Protein AF-A0A354QAS0-F1 (afdb_monomer)

Solvent-accessible surface area (backbone atoms only — not comparable to full-atom values): 4270 Å² total; per-residue (Å²): 134,72,76,75,56,54,63,56,53,52,52,55,55,47,54,54,49,52,51,51,49,52,54,36,56,76,67,68,52,75,65,49,77,49,66,31,81,73,76,70,88,94,63,86,42,50,65,74,29,38,25,37,35,40,86,88,68,49,70,53,70,47,62,51,60,92,87,74,116

Foldseek 3Di:
DPPVVVVVVLVVLVVQQVVVVVVCVVVVFDKDKDFACDDDPDFPADGSFIWIQHPVRDTDTDGGDDVVD

Mean predicted aligned error: 7.07 Å

Nearest PDB structures (foldseek):
  3on5-assembly1_A  TM=7.058E-01  e=1.743E-01  Halalkalibacterium halodurans
  2we7-assembly1_A-3  TM=5.886E-01  e=2.609E-01  Mycolicibacterium smegmatis MC2 155
  2we8-assembly1_A-2  TM=5.197E-01  e=1.164E-01  Mycolicibacterium smegmatis MC2 155
  6th2-assembly2_D  TM=3.518E-01  e=8.187E-01  Mycolicibacterium smegmatis MC2 155
  6yvv-assembly1_B  TM=3.747E-01  e=4.113E+00  Saccharomyces cerevisiae S288C

Radius of gyration: 13.18 Å; Cα contacts (8 Å, |Δi|>4): 83; chains: 1; bounding box: 41×17×31 Å

Sequence (69 aa):
MFYFFAPFLITIMTEVFFRDYLKLSKKRVPFATAVVVKHDIPISGKSGDKAIILNDGSLLGWIGGGCTN

Secondary structure (DSSP, 8-state):
--TTHHHHHHHHHHHHHHHHHHHHHHTT---EEEE-----SS-S--TT-EEEEPTTS-EEEES-STT--

pLDDT: mean 81.52, std 16.54, range [39.84, 97.75]

Structure (mmCIF, N/CA/C/O backbone):
data_AF-A0A354QAS0-F1
#
_entry.id   AF-A0A354QAS0-F1
#
loop_
_atom_site.group_PDB
_atom_site.id
_atom_site.type_symbol
_atom_site.label_atom_id
_atom_site.label_alt_id
_atom_site.label_comp_id
_atom_site.label_asym_id
_atom_site.label_entity_id
_atom_site.label_seq_id
_atom_site.pdbx_PDB_ins_code
_atom_site.Cartn_x
_atom_site.Cartn_y
_atom_site.Cartn_z
_atom_site.occupancy
_atom_site.B_iso_or_equiv
_atom_site.auth_seq_id
_atom_site.auth_comp_id
_atom_site.auth_asym_id
_atom_site.auth_atom_id
_atom_site.pdbx_PDB_model_num
ATOM 1 N N . MET A 1 1 ? 27.408 1.374 -2.094 1.00 42.41 1 MET A N 1
ATOM 2 C CA . MET A 1 1 ? 26.776 2.132 -0.990 1.00 42.41 1 MET A CA 1
ATOM 3 C C . MET A 1 1 ? 25.236 2.191 -1.046 1.00 42.41 1 MET A C 1
ATOM 5 O O . MET A 1 1 ? 24.646 2.506 -0.029 1.00 42.41 1 MET A O 1
ATOM 9 N N . PHE A 1 2 ? 24.551 1.863 -2.159 1.00 44.97 2 PHE A N 1
ATOM 10 C CA . PHE A 1 2 ? 23.073 1.973 -2.254 1.00 44.97 2 PHE A CA 1
ATOM 11 C C . PHE A 1 2 ? 22.267 0.705 -1.898 1.00 44.97 2 PHE A C 1
ATOM 13 O O . PHE A 1 2 ? 21.070 0.795 -1.642 1.00 44.97 2 PHE A O 1
ATOM 20 N N . TYR A 1 3 ? 22.893 -0.476 -1.847 1.00 45.59 3 TYR A N 1
ATOM 21 C CA . TYR A 1 3 ? 22.174 -1.744 -1.632 1.00 45.59 3 TYR A CA 1
ATOM 22 C C . TYR A 1 3 ? 21.792 -2.030 -0.174 1.00 45.59 3 TYR A C 1
ATOM 24 O O . TYR A 1 3 ? 20.871 -2.801 0.068 1.00 45.59 3 TYR A O 1
ATOM 32 N N . PHE A 1 4 ? 22.448 -1.395 0.800 1.00 44.56 4 PHE A N 1
ATOM 33 C CA . PHE A 1 4 ? 22.179 -1.644 2.222 1.00 44.56 4 PHE A CA 1
ATOM 34 C C . PHE A 1 4 ? 20.965 -0.858 2.756 1.00 44.56 4 PHE A C 1
ATOM 36 O O . PHE A 1 4 ? 20.410 -1.203 3.793 1.00 44.56 4 PHE A O 1
ATOM 43 N N . PHE A 1 5 ? 20.513 0.177 2.035 1.00 53.12 5 PHE A N 1
ATOM 44 C CA . PHE A 1 5 ? 19.413 1.055 2.460 1.00 53.12 5 PHE A CA 1
ATOM 45 C C . PHE A 1 5 ? 18.026 0.541 2.032 1.00 53.12 5 PHE A C 1
ATOM 47 O O . PHE A 1 5 ? 17.034 0.745 2.727 1.00 53.12 5 PHE A O 1
ATOM 54 N N . ALA A 1 6 ? 17.957 -0.177 0.906 1.00 57.34 6 ALA A N 1
ATOM 55 C CA . ALA A 1 6 ? 16.722 -0.759 0.383 1.00 57.34 6 ALA A CA 1
ATOM 56 C C . ALA A 1 6 ? 16.039 -1.771 1.331 1.00 57.34 6 ALA A C 1
ATOM 58 O O . ALA A 1 6 ? 14.843 -1.609 1.567 1.00 57.34 6 ALA A O 1
ATOM 59 N N . PRO A 1 7 ? 16.732 -2.773 1.916 1.00 61.09 7 PRO A N 1
ATOM 60 C CA . PRO A 1 7 ? 16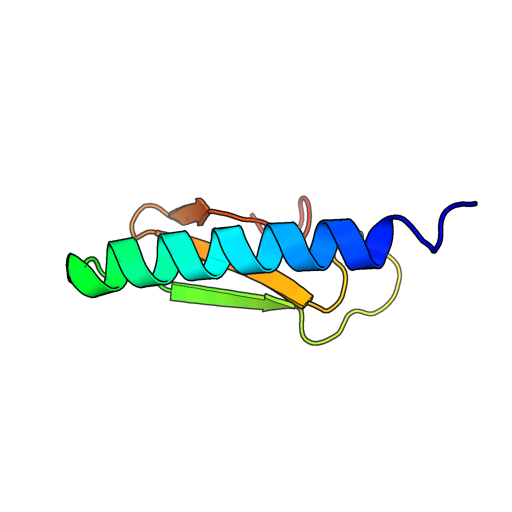.079 -3.737 2.806 1.00 61.09 7 PRO A CA 1
ATOM 61 C C . PRO A 1 7 ? 15.540 -3.076 4.080 1.00 61.09 7 PRO A C 1
ATOM 63 O O . PRO A 1 7 ? 14.461 -3.429 4.543 1.00 61.09 7 PRO A O 1
ATOM 66 N N . PHE A 1 8 ? 16.240 -2.070 4.608 1.00 65.25 8 PHE A N 1
ATOM 67 C CA . PHE A 1 8 ? 15.796 -1.323 5.784 1.00 65.25 8 PHE A CA 1
ATOM 68 C C . PHE A 1 8 ? 14.499 -0.541 5.519 1.00 65.25 8 PHE A C 1
ATOM 70 O O . PHE A 1 8 ? 13.555 -0.615 6.306 1.00 65.25 8 PHE A O 1
ATOM 77 N N . LEU A 1 9 ? 14.417 0.147 4.375 1.00 63.09 9 LEU A N 1
ATOM 78 C CA . LEU A 1 9 ? 13.219 0.886 3.974 1.00 63.09 9 LEU A CA 1
ATOM 79 C C . LEU A 1 9 ? 12.013 -0.048 3.761 1.00 63.09 9 LEU A C 1
ATOM 81 O O . LEU A 1 9 ? 10.897 0.275 4.167 1.00 63.09 9 LEU A O 1
ATOM 85 N N . ILE A 1 10 ? 12.244 -1.232 3.182 1.00 64.75 10 ILE A N 1
ATOM 86 C CA . ILE A 1 10 ? 11.213 -2.259 2.970 1.00 64.75 10 ILE A CA 1
ATOM 87 C C . ILE A 1 10 ? 10.662 -2.765 4.308 1.00 64.75 10 ILE A C 1
ATOM 89 O O . ILE A 1 10 ? 9.445 -2.910 4.446 1.00 64.75 10 ILE A O 1
ATOM 93 N N . THR A 1 11 ? 11.518 -2.996 5.307 1.00 72.19 11 THR A N 1
ATOM 94 C CA . THR A 1 11 ? 11.082 -3.419 6.647 1.00 72.19 11 THR A CA 1
ATOM 95 C C . THR A 1 11 ? 10.190 -2.365 7.299 1.00 72.19 11 THR A C 1
ATOM 97 O O . THR A 1 11 ? 9.076 -2.691 7.704 1.00 72.19 11 THR A O 1
ATOM 100 N N . ILE A 1 12 ? 10.604 -1.093 7.297 1.00 76.06 12 ILE A N 1
ATOM 101 C CA . ILE A 1 12 ? 9.803 0.006 7.864 1.00 76.06 12 ILE A CA 1
ATOM 102 C C . ILE A 1 12 ? 8.451 0.126 7.151 1.00 76.06 12 ILE A C 1
ATOM 104 O O . ILE A 1 12 ? 7.406 0.200 7.797 1.00 76.06 12 ILE A O 1
ATOM 108 N N . MET A 1 13 ? 8.437 0.084 5.814 1.00 74.81 13 MET A N 1
ATOM 109 C CA . MET A 1 13 ? 7.186 0.126 5.049 1.00 74.81 13 MET A CA 1
ATOM 110 C C . MET A 1 13 ? 6.272 -1.071 5.334 1.00 74.81 13 MET A C 1
ATOM 112 O O . MET A 1 13 ? 5.050 -0.966 5.238 1.00 74.81 13 MET A O 1
ATOM 116 N N . THR A 1 14 ? 6.846 -2.212 5.706 1.00 84.44 14 THR A N 1
ATOM 117 C CA . THR A 1 14 ? 6.091 -3.405 6.094 1.00 84.44 14 THR A CA 1
ATOM 118 C C . THR A 1 14 ? 5.437 -3.253 7.455 1.00 84.44 14 THR A C 1
ATOM 120 O O . THR A 1 14 ? 4.252 -3.559 7.590 1.00 84.44 14 THR A O 1
ATOM 123 N N . GLU A 1 15 ? 6.152 -2.709 8.434 1.00 88.31 15 GLU A N 1
ATOM 124 C CA . GLU A 1 15 ? 5.583 -2.422 9.751 1.00 88.31 15 GLU A CA 1
ATOM 125 C C . GLU A 1 15 ? 4.435 -1.410 9.673 1.00 88.31 15 GLU A C 1
ATOM 127 O O . GLU A 1 15 ? 3.379 -1.631 10.270 1.00 88.31 15 GLU A O 1
ATOM 132 N N . VAL A 1 16 ? 4.599 -0.334 8.892 1.00 90.06 16 VAL A N 1
ATOM 133 C CA . VAL A 1 16 ? 3.548 0.680 8.697 1.00 90.06 16 VAL A CA 1
ATOM 134 C C . VAL A 1 16 ? 2.308 0.064 8.047 1.00 90.06 16 VAL A C 1
ATOM 136 O O . VAL A 1 16 ? 1.201 0.244 8.554 1.00 90.06 16 VAL A O 1
ATOM 139 N N . PHE A 1 17 ? 2.491 -0.736 6.993 1.00 94.00 17 PHE A N 1
ATOM 140 C CA . PHE A 1 17 ? 1.389 -1.432 6.331 1.00 94.00 17 PHE A CA 1
ATOM 141 C C . PHE A 1 17 ? 0.600 -2.322 7.303 1.00 94.00 17 PHE A C 1
ATOM 143 O O . PHE A 1 17 ? -0.624 -2.219 7.388 1.00 94.00 17 PHE A O 1
ATOM 150 N N . PHE A 1 18 ? 1.283 -3.173 8.078 1.00 94.75 18 PHE A N 1
ATOM 151 C CA . PHE A 1 18 ? 0.603 -4.060 9.025 1.00 94.75 18 PHE A CA 1
ATOM 152 C C . PHE A 1 18 ? -0.060 -3.298 10.174 1.00 94.75 18 PHE A C 1
ATOM 154 O O . PHE A 1 18 ? -1.139 -3.687 10.627 1.00 94.75 18 PHE A O 1
ATOM 161 N N . ARG A 1 19 ? 0.536 -2.191 10.627 1.00 95.12 19 ARG A N 1
ATOM 162 C CA . ARG A 1 19 ? -0.068 -1.321 11.640 1.00 95.12 19 ARG A CA 1
ATOM 163 C C . ARG A 1 19 ? -1.415 -0.772 11.170 1.00 95.12 19 ARG A C 1
ATOM 165 O O . ARG A 1 19 ? -2.393 -0.856 11.919 1.00 95.12 19 ARG A O 1
ATOM 172 N N . ASP A 1 20 ? -1.480 -0.238 9.954 1.00 95.75 20 ASP A N 1
ATOM 173 C CA . ASP A 1 20 ? -2.715 0.332 9.408 1.00 95.75 20 ASP A CA 1
ATOM 174 C C . ASP A 1 20 ? -3.744 -0.749 9.063 1.00 95.75 20 ASP A C 1
ATOM 176 O O . ASP A 1 20 ? -4.922 -0.597 9.397 1.00 95.75 20 ASP A O 1
ATOM 180 N N . TYR A 1 21 ? -3.295 -1.888 8.527 1.00 96.44 21 TYR A N 1
ATOM 181 C CA . TYR A 1 21 ? -4.134 -3.067 8.309 1.00 96.44 21 TYR A CA 1
ATOM 182 C C . TYR A 1 21 ? -4.848 -3.488 9.598 1.00 96.44 21 TYR A C 1
ATOM 184 O O . TYR A 1 21 ? -6.075 -3.607 9.637 1.00 96.44 21 TYR A O 1
ATOM 192 N N . LEU A 1 22 ? -4.095 -3.659 10.692 1.00 97.38 22 LEU A N 1
ATOM 193 C CA . LEU A 1 22 ? -4.660 -4.060 11.980 1.00 97.38 22 LEU A CA 1
ATOM 194 C C . LEU A 1 22 ? -5.602 -2.995 12.545 1.00 97.38 22 LEU A C 1
ATOM 196 O O . LEU A 1 22 ? -6.633 -3.332 13.126 1.00 97.38 22 LEU A O 1
ATOM 200 N N . LYS A 1 23 ? -5.276 -1.710 12.377 1.00 96.69 23 LYS A N 1
ATOM 201 C CA . LYS A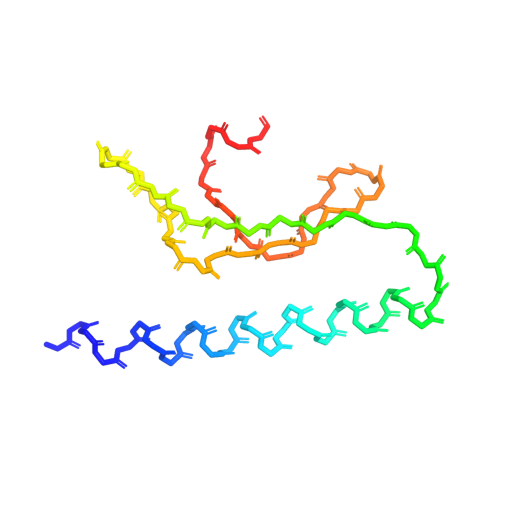 1 23 ? -6.121 -0.597 12.824 1.00 96.69 23 LYS A CA 1
ATOM 202 C C . LYS A 1 23 ? -7.475 -0.598 12.113 1.00 96.69 23 LYS A C 1
ATOM 204 O O . LYS A 1 23 ? -8.500 -0.449 12.779 1.00 96.69 23 LYS A O 1
ATOM 209 N N . LEU A 1 24 ? -7.488 -0.762 10.792 1.00 96.88 24 LEU A N 1
ATOM 210 C CA . LEU A 1 24 ? -8.715 -0.773 9.993 1.00 96.88 24 LEU A CA 1
ATOM 211 C C . LEU A 1 24 ? -9.523 -2.052 10.223 1.00 96.88 24 LEU A C 1
ATOM 213 O O . LEU A 1 24 ? -10.730 -1.976 10.450 1.00 96.88 24 LEU A O 1
ATOM 217 N N . SER A 1 25 ? -8.846 -3.203 10.280 1.00 96.06 25 SER A N 1
ATOM 218 C CA . SER A 1 25 ? -9.460 -4.502 10.566 1.00 96.06 25 SER A CA 1
ATOM 219 C C . SER A 1 25 ? -10.155 -4.514 11.934 1.00 96.06 25 SER A C 1
ATOM 221 O O . SER A 1 25 ? -11.329 -4.873 12.027 1.00 96.06 25 SER A O 1
ATOM 223 N N . LYS A 1 26 ? -9.499 -4.002 12.989 1.00 97.75 26 LYS A N 1
ATOM 224 C CA . LYS A 1 26 ? -10.109 -3.867 14.327 1.00 97.75 26 LYS A CA 1
ATOM 225 C C . LYS A 1 26 ? -11.346 -2.971 14.329 1.00 97.75 26 LYS A C 1
ATOM 227 O O . LYS A 1 26 ? -12.2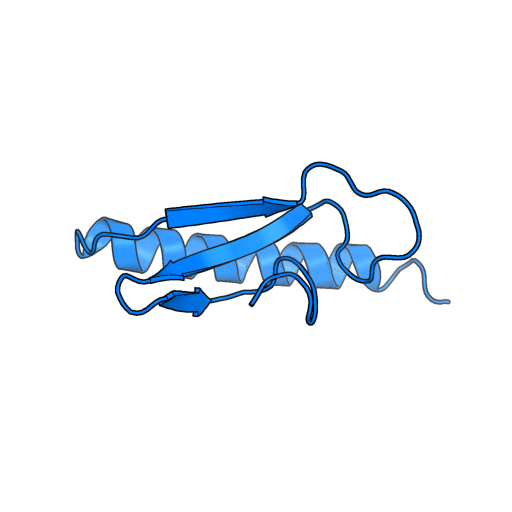93 -3.240 15.062 1.00 97.75 26 LYS A O 1
ATOM 232 N N . LYS A 1 27 ? -11.344 -1.916 13.513 1.00 97.06 27 LYS A N 1
ATOM 233 C CA . LYS A 1 27 ? -12.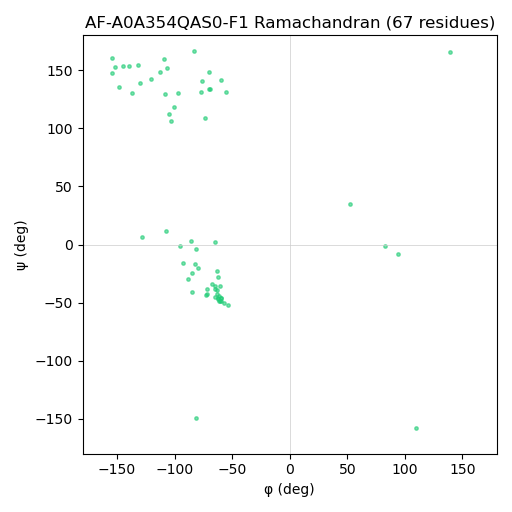479 -0.997 13.360 1.00 97.06 27 LYS A CA 1
ATOM 234 C C . LYS A 1 27 ? -13.559 -1.514 12.404 1.00 97.06 27 LYS A C 1
ATOM 236 O O . LYS A 1 27 ? -14.576 -0.846 12.261 1.00 97.06 27 LYS A O 1
ATOM 241 N N . ARG A 1 28 ? -13.349 -2.672 11.762 1.00 96.31 28 ARG A N 1
ATOM 242 C CA . ARG A 1 28 ? -14.219 -3.237 10.715 1.00 96.31 28 ARG A CA 1
ATOM 243 C C . ARG A 1 28 ? -14.512 -2.243 9.586 1.00 96.31 28 ARG A C 1
ATOM 245 O O . ARG A 1 28 ? -15.607 -2.228 9.032 1.00 96.31 28 ARG A O 1
ATOM 252 N N . VAL A 1 29 ? -13.532 -1.402 9.261 1.00 96.25 29 VAL A N 1
ATOM 253 C CA . VAL A 1 29 ? -13.614 -0.522 8.092 1.00 96.25 29 VAL A CA 1
ATOM 254 C C . VAL A 1 29 ? -13.334 -1.382 6.857 1.00 96.25 29 VAL A C 1
ATOM 256 O O . VAL A 1 29 ? -12.357 -2.131 6.888 1.00 96.25 29 VAL A O 1
ATOM 259 N N . PRO A 1 30 ? -14.150 -1.324 5.793 1.00 95.69 30 PRO A N 1
ATOM 260 C CA . PRO A 1 30 ? -13.840 -2.006 4.543 1.00 95.69 30 PRO A CA 1
ATOM 261 C C . PRO A 1 30 ? -12.660 -1.322 3.838 1.00 95.69 30 PRO A C 1
ATOM 263 O O . PRO A 1 30 ? -12.614 -0.098 3.725 1.00 95.69 30 PRO A O 1
ATOM 266 N N . PHE A 1 31 ? -11.706 -2.120 3.368 1.00 96.94 31 PHE A N 1
ATOM 267 C CA . PHE A 1 31 ? -10.551 -1.683 2.583 1.00 96.94 31 PHE A CA 1
ATOM 268 C C . PHE A 1 31 ? -10.056 -2.844 1.713 1.00 96.94 31 PHE A C 1
ATOM 270 O O . PHE A 1 31 ? -10.334 -4.007 2.012 1.00 96.94 31 PHE A O 1
ATOM 277 N N . ALA A 1 32 ? -9.292 -2.535 0.667 1.00 96.62 32 ALA A N 1
ATOM 278 C CA . ALA A 1 32 ? -8.558 -3.526 -0.115 1.00 96.62 32 ALA A CA 1
ATOM 279 C C . ALA A 1 32 ? -7.049 -3.408 0.140 1.00 96.62 32 ALA A C 1
ATOM 281 O O . 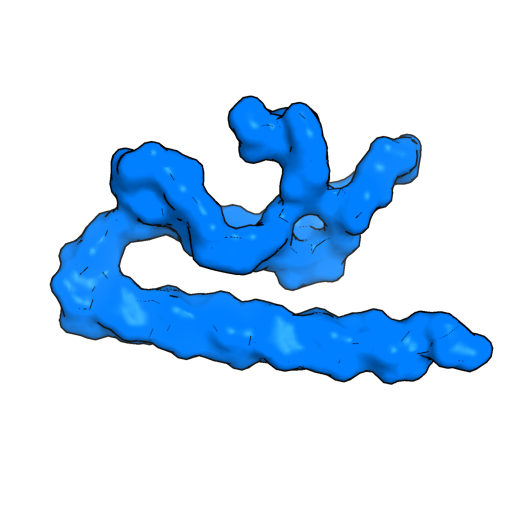ALA A 1 32 ? -6.559 -2.381 0.609 1.00 96.62 32 ALA A O 1
ATOM 282 N N . THR A 1 33 ? -6.300 -4.464 -0.161 1.00 95.69 33 THR A N 1
ATOM 283 C CA . THR A 1 33 ? -4.835 -4.464 -0.099 1.00 95.69 33 THR A CA 1
ATOM 284 C C . THR A 1 33 ? -4.265 -4.778 -1.472 1.00 95.69 33 THR A C 1
ATOM 286 O O . THR A 1 33 ? -4.797 -5.609 -2.205 1.00 95.69 33 THR A O 1
ATOM 289 N N . ALA A 1 34 ? -3.167 -4.115 -1.816 1.00 93.25 34 ALA A N 1
ATOM 290 C CA . ALA A 1 34 ? -2.435 -4.345 -3.050 1.00 93.25 34 ALA A CA 1
ATOM 291 C C . ALA A 1 34 ? -0.952 -4.537 -2.735 1.00 93.25 34 ALA A C 1
ATOM 293 O O . ALA A 1 34 ? -0.396 -3.839 -1.885 1.00 93.25 34 ALA A O 1
ATOM 294 N N . VAL A 1 35 ? -0.325 -5.497 -3.414 1.00 91.62 35 VAL A N 1
ATOM 295 C CA . VAL A 1 35 ? 1.097 -5.819 -3.272 1.00 91.62 35 VAL A CA 1
ATOM 296 C C . VAL A 1 35 ? 1.685 -6.043 -4.659 1.00 91.62 35 VAL A C 1
ATOM 298 O O . VAL A 1 35 ? 1.147 -6.819 -5.449 1.00 91.62 35 VAL A O 1
ATOM 301 N N . VAL A 1 36 ? 2.809 -5.393 -4.947 1.00 89.44 36 VAL A N 1
ATOM 302 C CA . VAL A 1 36 ? 3.567 -5.618 -6.177 1.00 89.44 36 VAL A CA 1
ATOM 303 C C . VAL A 1 36 ? 4.281 -6.960 -6.058 1.00 89.44 36 VAL A C 1
ATOM 305 O O . VAL A 1 36 ? 5.227 -7.115 -5.285 1.00 89.44 36 VAL A O 1
ATOM 308 N N . VAL A 1 37 ? 3.815 -7.948 -6.818 1.00 89.75 37 VAL A N 1
ATOM 309 C CA . VAL A 1 37 ? 4.389 -9.304 -6.817 1.00 89.75 37 VAL A CA 1
ATOM 310 C C . VAL A 1 37 ? 5.588 -9.417 -7.758 1.00 89.75 37 VAL A C 1
ATOM 312 O O . VAL A 1 37 ? 6.611 -1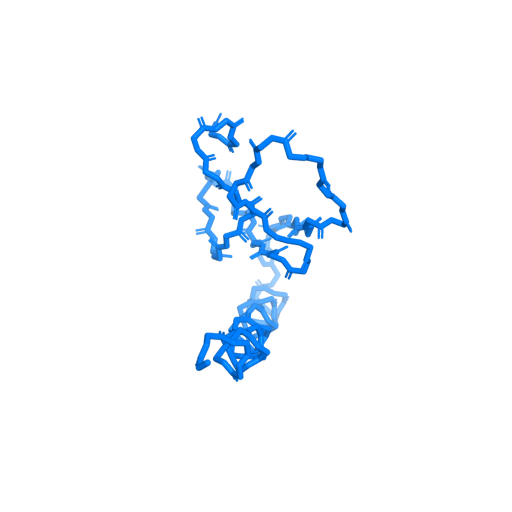0.010 -7.417 1.00 89.75 37 VAL A O 1
ATOM 315 N N . LYS A 1 38 ? 5.496 -8.797 -8.932 1.00 85.44 38 LYS A N 1
ATOM 316 C CA . LYS A 1 38 ? 6.529 -8.790 -9.965 1.00 85.44 38 LYS A CA 1
ATOM 317 C C . LYS A 1 38 ? 6.402 -7.511 -10.778 1.00 85.44 38 LYS A C 1
ATOM 319 O O . LYS A 1 38 ? 5.306 -6.975 -10.921 1.00 85.44 38 LYS A O 1
ATOM 324 N N . HIS A 1 39 ? 7.520 -7.072 -11.334 1.00 82.25 39 HIS A N 1
ATOM 325 C CA . HIS A 1 39 ? 7.545 -6.024 -12.328 1.00 82.25 39 HIS A CA 1
ATOM 326 C C . HIS A 1 39 ? 8.538 -6.320 -13.449 1.00 82.25 39 HIS A C 1
ATOM 328 O O . HIS A 1 39 ? 9.537 -7.001 -13.219 1.00 82.25 39 HIS A O 1
ATOM 334 N N . ASP A 1 40 ? 8.277 -5.761 -14.630 1.00 79.62 40 ASP A N 1
ATOM 335 C CA . ASP A 1 40 ? 9.216 -5.723 -15.750 1.00 79.62 40 ASP A CA 1
ATOM 336 C C . ASP A 1 40 ? 9.648 -4.266 -15.996 1.00 79.62 40 ASP A C 1
ATOM 338 O O . ASP A 1 40 ? 8.923 -3.319 -15.693 1.00 79.62 40 ASP A O 1
ATOM 342 N N . ILE A 1 41 ? 10.882 -4.067 -16.459 1.00 75.00 41 ILE A N 1
ATOM 343 C CA . ILE A 1 41 ? 11.491 -2.737 -16.613 1.00 75.00 41 ILE A CA 1
ATOM 344 C C . ILE A 1 41 ? 10.915 -2.048 -17.868 1.00 75.00 41 ILE A C 1
ATOM 346 O O . ILE A 1 41 ? 10.785 -2.720 -18.892 1.00 75.00 41 ILE A O 1
ATOM 350 N N . PRO A 1 42 ? 10.635 -0.725 -17.846 1.00 64.06 42 PRO A N 1
ATOM 351 C CA . PRO A 1 42 ? 10.955 0.236 -16.787 1.00 64.06 42 PRO A CA 1
ATOM 352 C C . PRO A 1 42 ? 9.746 0.637 -15.932 1.00 64.06 42 PRO A C 1
ATOM 354 O O . PRO A 1 42 ? 8.886 1.392 -16.377 1.00 64.06 42 PRO A O 1
ATOM 357 N N . ILE A 1 43 ? 9.735 0.234 -14.658 1.00 68.19 43 ILE A N 1
ATOM 358 C CA . ILE A 1 43 ? 8.815 0.793 -13.659 1.00 68.19 43 ILE A CA 1
ATOM 359 C C . ILE A 1 43 ? 9.555 1.172 -12.372 1.00 68.19 43 ILE A C 1
ATOM 361 O O . ILE A 1 43 ? 10.602 0.608 -12.055 1.00 68.19 43 ILE A O 1
ATOM 365 N N . SER A 1 44 ? 8.999 2.128 -11.625 1.00 70.06 44 SER A N 1
ATO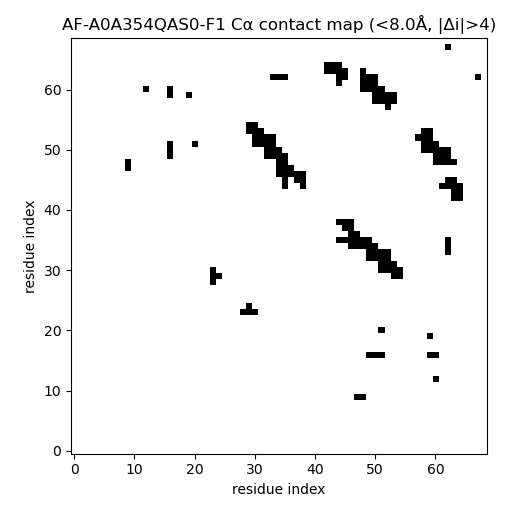M 366 C CA . SER A 1 44 ? 9.544 2.576 -10.337 1.00 70.06 44 SER A CA 1
ATOM 367 C C . SER A 1 44 ? 9.104 1.720 -9.146 1.00 70.06 44 SER A C 1
ATOM 369 O O . SER A 1 44 ? 9.811 1.696 -8.139 1.00 70.06 44 SER A O 1
ATOM 371 N N . GLY A 1 45 ? 7.959 1.036 -9.253 1.00 73.19 45 GLY A N 1
ATOM 372 C CA . GLY A 1 45 ? 7.467 0.115 -8.230 1.00 73.19 45 GLY A CA 1
ATOM 373 C C . GLY A 1 45 ? 8.346 -1.130 -8.147 1.00 73.19 45 GLY A C 1
ATOM 374 O O . GLY A 1 45 ? 8.710 -1.707 -9.171 1.00 73.19 45 GLY A O 1
ATOM 375 N N . LYS A 1 46 ? 8.702 -1.537 -6.932 1.00 81.88 46 LYS A N 1
ATOM 376 C CA . LYS A 1 46 ? 9.530 -2.720 -6.676 1.00 81.88 46 LYS A CA 1
ATOM 377 C C . LYS A 1 46 ? 8.680 -3.842 -6.105 1.00 81.88 46 LYS A C 1
ATOM 379 O O . LYS A 1 46 ? 7.691 -3.601 -5.419 1.00 81.88 46 LYS A O 1
ATOM 384 N N . SER A 1 47 ? 9.087 -5.087 -6.340 1.00 84.94 47 SER A N 1
ATOM 385 C CA . SER A 1 47 ? 8.451 -6.226 -5.673 1.00 84.94 47 SER A CA 1
ATOM 386 C C . SER A 1 47 ? 8.483 -6.045 -4.151 1.00 84.94 47 SER A C 1
ATOM 388 O O . SER A 1 47 ? 9.531 -5.744 -3.578 1.00 84.94 47 SER A O 1
ATOM 390 N N . GLY A 1 48 ? 7.335 -6.236 -3.501 1.00 86.25 48 GLY A N 1
ATOM 391 C CA . GLY A 1 48 ? 7.153 -6.016 -2.062 1.00 86.25 48 GLY A CA 1
ATOM 392 C C . GLY A 1 48 ? 6.619 -4.631 -1.676 1.00 86.25 48 GLY A C 1
ATOM 393 O O . GLY A 1 48 ? 6.238 -4.444 -0.510 1.00 86.25 48 GLY A O 1
ATOM 394 N N . ASP A 1 49 ? 6.532 -3.699 -2.629 1.00 88.56 49 ASP A N 1
ATOM 395 C CA . ASP A 1 49 ? 5.739 -2.477 -2.484 1.00 88.56 49 ASP A CA 1
ATOM 396 C C . ASP A 1 49 ? 4.275 -2.852 -2.240 1.00 88.56 49 ASP A C 1
ATOM 398 O O . ASP A 1 49 ? 3.760 -3.837 -2.777 1.00 88.56 49 ASP A O 1
ATOM 402 N N . LYS A 1 50 ? 3.615 -2.102 -1.365 1.00 92.25 50 LYS A N 1
ATOM 403 C CA . LYS A 1 50 ? 2.278 -2.421 -0.876 1.00 92.25 50 LYS A CA 1
ATOM 404 C C . LYS A 1 50 ? 1.531 -1.185 -0.413 1.00 92.25 50 LYS A C 1
ATOM 406 O O . LYS A 1 50 ? 2.119 -0.252 0.141 1.00 92.25 50 LYS A O 1
ATOM 411 N N . ALA A 1 51 ? 0.219 -1.225 -0.599 1.00 93.88 51 ALA A N 1
ATOM 412 C CA . ALA A 1 51 ? -0.695 -0.183 -0.172 1.00 93.88 51 ALA A CA 1
ATOM 413 C C . ALA A 1 51 ? -2.028 -0.772 0.295 1.00 93.88 51 ALA A C 1
ATOM 415 O O . ALA A 1 51 ? -2.451 -1.847 -0.141 1.00 93.88 51 ALA A O 1
ATOM 416 N N . ILE A 1 52 ? -2.692 -0.041 1.182 1.00 95.44 52 ILE A N 1
ATOM 417 C CA . ILE A 1 52 ? -4.101 -0.227 1.516 1.00 95.44 52 ILE A CA 1
ATOM 418 C C . ILE A 1 52 ? -4.902 0.781 0.696 1.00 95.44 52 ILE A C 1
ATOM 420 O O . ILE A 1 52 ? -4.571 1.963 0.697 1.00 95.44 52 ILE A O 1
ATOM 424 N N . ILE A 1 53 ? -5.949 0.314 0.026 1.00 95.25 53 ILE A N 1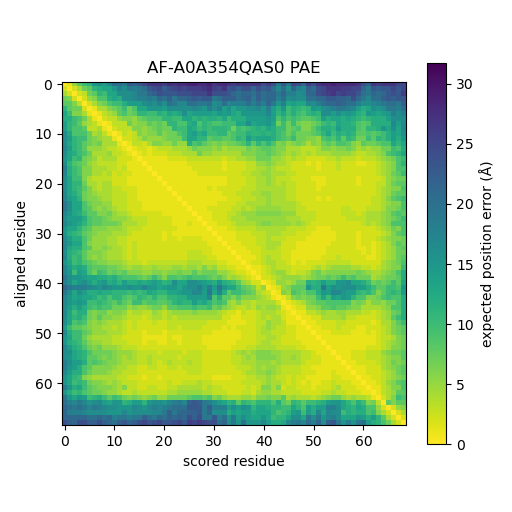
ATOM 425 C CA . ILE A 1 53 ? -6.887 1.138 -0.737 1.00 95.25 53 ILE A CA 1
ATOM 426 C C . ILE A 1 53 ? -8.133 1.336 0.128 1.00 95.25 53 ILE A C 1
ATOM 428 O O . ILE A 1 53 ? -8.790 0.361 0.513 1.00 95.25 53 ILE A O 1
ATOM 432 N N . LEU A 1 54 ? -8.438 2.587 0.466 1.00 95.50 54 LEU A N 1
ATOM 433 C CA . LEU A 1 54 ? -9.638 2.959 1.211 1.00 95.50 54 LEU A CA 1
ATOM 434 C C . LEU A 1 54 ? -10.848 3.092 0.275 1.00 95.50 54 LEU A C 1
ATOM 436 O O . LEU A 1 54 ? -10.722 3.124 -0.946 1.00 95.50 54 LEU A O 1
ATOM 440 N N . ASN A 1 55 ? -12.045 3.161 0.857 1.00 93.94 55 ASN A N 1
ATOM 441 C CA . ASN A 1 55 ? -13.303 3.195 0.103 1.00 93.94 55 ASN A CA 1
ATOM 442 C C . ASN A 1 55 ? -13.463 4.439 -0.792 1.00 93.94 55 ASN A C 1
ATOM 444 O O . ASN A 1 55 ? -14.228 4.417 -1.749 1.00 93.94 55 ASN A O 1
ATOM 448 N N . ASP A 1 56 ? -12.759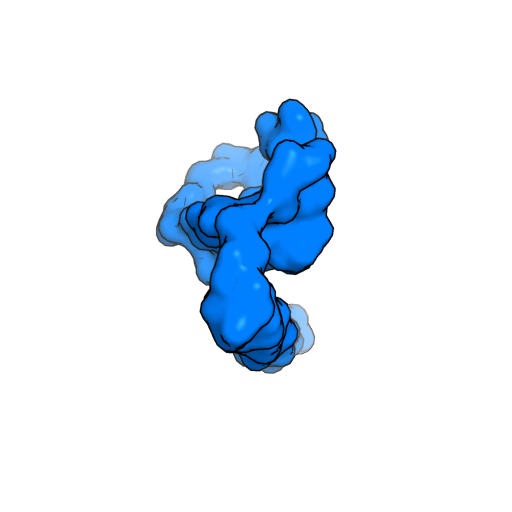 5.523 -0.474 1.00 93.50 56 ASP A N 1
ATOM 449 C CA . ASP A 1 56 ? -12.703 6.748 -1.277 1.00 93.50 56 ASP A CA 1
ATOM 450 C C . ASP A 1 56 ? -11.636 6.693 -2.387 1.00 93.50 56 ASP A C 1
ATOM 452 O O . ASP A 1 56 ? -11.430 7.677 -3.092 1.00 93.50 56 ASP A O 1
ATOM 456 N N . GLY A 1 57 ? -10.953 5.554 -2.541 1.00 90.94 57 GLY A N 1
ATOM 457 C CA . GLY A 1 57 ? -9.867 5.359 -3.498 1.00 90.94 57 GLY A CA 1
ATOM 458 C C . GLY A 1 57 ? -8.508 5.865 -3.014 1.00 90.94 57 GLY A C 1
ATOM 459 O O . GLY A 1 57 ? -7.518 5.697 -3.723 1.00 90.94 57 GLY A O 1
ATOM 460 N N . SER A 1 58 ? -8.416 6.451 -1.815 1.00 92.19 58 SER A N 1
ATOM 461 C CA . SER A 1 58 ? -7.131 6.902 -1.278 1.00 92.19 58 SER A CA 1
ATOM 462 C C . SER A 1 58 ? -6.222 5.727 -0.895 1.00 92.19 58 SER A C 1
ATOM 464 O O . SER A 1 58 ? -6.678 4.653 -0.491 1.00 92.19 58 SER A O 1
ATOM 466 N N . LEU A 1 59 ? -4.909 5.937 -1.030 1.00 92.25 59 LEU A N 1
ATOM 467 C CA . LEU A 1 59 ? -3.884 4.923 -0.790 1.00 92.25 59 LEU A CA 1
ATOM 468 C C . LEU A 1 59 ? -3.102 5.218 0.494 1.00 92.25 59 LEU A C 1
ATOM 470 O O . LEU A 1 59 ? -2.549 6.305 0.662 1.00 92.25 59 LEU A O 1
ATOM 474 N N . LEU A 1 60 ? -2.985 4.220 1.371 1.00 93.00 60 LEU A N 1
ATOM 475 C CA . LEU A 1 60 ? -2.028 4.207 2.479 1.00 93.00 60 LEU A CA 1
ATOM 476 C C . LEU A 1 60 ? -0.868 3.279 2.113 1.00 93.00 60 LEU A C 1
ATOM 478 O O . LEU A 1 60 ? -1.021 2.057 2.121 1.00 93.00 60 LEU A O 1
ATOM 482 N N . GLY A 1 61 ? 0.288 3.849 1.786 1.00 90.25 61 GLY A N 1
ATOM 483 C CA . GLY A 1 61 ? 1.443 3.114 1.265 1.00 90.25 61 GLY A CA 1
ATOM 484 C C . GLY A 1 61 ? 1.691 3.422 -0.210 1.00 90.25 61 GLY A C 1
ATOM 485 O O . GLY A 1 61 ? 1.292 4.473 -0.705 1.00 90.25 61 GLY A O 1
ATOM 486 N N . TRP A 1 62 ? 2.386 2.524 -0.905 1.00 87.75 62 TRP A N 1
ATOM 487 C CA . TRP A 1 62 ? 2.805 2.738 -2.291 1.00 87.75 62 TRP A CA 1
ATOM 488 C C . TRP A 1 62 ? 2.844 1.421 -3.059 1.00 87.75 62 TRP A C 1
ATOM 490 O O . TRP A 1 62 ? 3.367 0.441 -2.539 1.00 87.75 62 TRP A O 1
ATOM 500 N N . ILE A 1 63 ? 2.322 1.401 -4.287 1.00 86.69 63 ILE A N 1
ATOM 501 C CA . ILE A 1 63 ? 2.376 0.243 -5.204 1.00 86.69 63 ILE A CA 1
ATOM 502 C C . ILE A 1 63 ? 2.922 0.598 -6.599 1.00 86.69 63 ILE A C 1
ATOM 504 O O . ILE A 1 63 ? 2.919 -0.244 -7.491 1.00 86.69 63 ILE A O 1
ATOM 508 N N . GLY A 1 64 ? 3.403 1.828 -6.804 1.00 82.31 64 GLY A N 1
ATOM 509 C CA . GLY A 1 64 ? 3.884 2.308 -8.103 1.00 82.31 64 GLY A CA 1
ATOM 510 C C . GLY A 1 64 ? 3.468 3.749 -8.404 1.00 82.31 64 GLY A C 1
ATOM 511 O O . GLY A 1 64 ? 2.615 4.311 -7.729 1.00 82.31 64 GLY A O 1
ATOM 512 N N . GLY A 1 65 ? 4.112 4.356 -9.410 1.00 74.88 65 GLY A N 1
ATOM 513 C CA . GLY A 1 65 ? 3.874 5.744 -9.831 1.00 74.88 65 GLY A CA 1
ATOM 514 C C . GLY A 1 65 ? 2.661 5.947 -10.752 1.00 74.88 65 GLY A C 1
ATOM 515 O O . GLY A 1 65 ? 1.681 5.209 -10.699 1.00 74.88 65 GLY A O 1
ATOM 516 N N . GLY A 1 66 ? 2.758 6.953 -11.633 1.00 59.69 66 GLY A N 1
ATOM 517 C CA . GLY A 1 66 ? 1.639 7.602 -12.340 1.00 59.69 66 GLY A CA 1
ATOM 518 C C . GLY A 1 66 ? 0.802 6.787 -13.337 1.00 59.69 66 GLY A C 1
ATOM 519 O O . GLY A 1 66 ? -0.098 7.359 -13.934 1.00 59.69 66 GLY A O 1
ATOM 520 N N . CYS A 1 67 ? 1.062 5.490 -13.523 1.00 55.38 67 CYS A N 1
ATOM 521 C CA . CYS A 1 67 ? 0.181 4.591 -14.290 1.00 55.38 67 CYS A CA 1
ATOM 522 C C . CYS A 1 67 ? -0.802 3.805 -13.398 1.00 55.38 67 CYS A C 1
ATOM 524 O O . CYS A 1 67 ? -1.579 3.011 -13.915 1.00 55.38 67 CYS A O 1
ATOM 526 N N . THR A 1 68 ? -0.737 3.995 -12.074 1.00 52.97 68 THR A N 1
ATOM 527 C CA . THR A 1 68 ? -1.544 3.275 -11.066 1.00 52.97 68 THR A CA 1
ATOM 528 C C . THR A 1 68 ? -2.635 4.159 -10.440 1.00 52.97 68 THR A C 1
ATOM 530 O O . THR A 1 68 ? -3.196 3.789 -9.412 1.00 52.97 68 THR A O 1
ATOM 533 N N . ASN A 1 69 ? -2.884 5.337 -11.024 1.00 39.84 69 ASN A N 1
ATOM 534 C CA . ASN A 1 69 ? -3.932 6.280 -10.615 1.00 39.84 69 ASN A CA 1
ATOM 535 C C . ASN A 1 69 ? -5.235 6.027 -11.373 1.00 39.84 69 ASN A C 1
ATOM 537 O O . ASN A 1 69 ? -5.143 5.673 -12.570 1.00 39.84 69 ASN A O 1
#